Protein AF-A0A8C0ZSA8-F1 (afdb_monomer)

Secondary structure (DSSP, 8-state):
------PPPPP------PPPTT-PPPP--S------S--HHHHHHHHHHHHHHHHHHHHHHHHHHHHHHHHHHHHHHHHHHHHHHHHHHHHHHHHHHHHHHHHHHSTTSTT--TT--SSS--S--PPPHHHHHTTS-HHHHHHHHHHHHH--

Foldseek 3Di:
DDDDDDDDDDDPPDPDDDAPPVHDDDDPPDDDDDPDDDDPVVVVVVVVVVVVVVVVVVVVVVVVVVVVVVVVVVVVVVCVVVVVVVVVVLQVVLLVVLLVVCCVVCVPPPPDDGPDDPDPDPDDDRDDLCSRCVVPDPVVSCCVVCVVVVVD

Radius of gyration: 49.61 Å; Cα contacts (8 Å, |Δi|>4): 26; chains: 1; bounding box: 140×33×106 Å

Structure (mmCIF, N/CA/C/O backbone):
data_AF-A0A8C0ZSA8-F1
#
_entry.id   AF-A0A8C0ZSA8-F1
#
loop_
_atom_site.group_PDB
_atom_site.id
_atom_site.type_symbol
_atom_site.label_atom_id
_atom_site.label_alt_id
_atom_site.label_comp_id
_atom_site.label_asym_id
_atom_site.label_entity_id
_atom_site.label_seq_id
_atom_site.pdbx_PDB_ins_code
_atom_site.Cartn_x
_atom_site.Cartn_y
_atom_site.Cartn_z
_atom_site.occupancy
_atom_site.B_iso_or_equiv
_atom_site.auth_seq_id
_atom_site.auth_comp_id
_atom_site.auth_asym_id
_atom_site.auth_atom_id
_atom_site.pdbx_PDB_model_num
ATOM 1 N N . MET A 1 1 ? 120.225 -15.604 -63.732 1.00 36.44 1 MET A N 1
ATOM 2 C CA . MET A 1 1 ? 119.749 -16.104 -62.426 1.00 36.44 1 MET A CA 1
ATOM 3 C C . MET A 1 1 ? 118.789 -15.068 -61.861 1.00 36.44 1 MET A C 1
ATOM 5 O O . MET A 1 1 ? 119.248 -14.058 -61.351 1.00 36.44 1 MET A O 1
ATOM 9 N N . ALA A 1 2 ? 117.482 -15.249 -62.053 1.00 39.28 2 ALA A N 1
ATOM 10 C CA . ALA A 1 2 ? 116.457 -14.381 -61.474 1.00 39.28 2 ALA A CA 1
ATOM 11 C C . ALA A 1 2 ? 115.803 -15.160 -60.329 1.00 39.28 2 ALA A C 1
ATOM 13 O O . ALA A 1 2 ? 115.219 -16.218 -60.557 1.00 39.28 2 ALA A O 1
ATOM 14 N N . VAL A 1 3 ? 116.006 -14.699 -59.096 1.00 43.84 3 VAL A N 1
ATOM 15 C CA . VAL A 1 3 ? 115.515 -15.374 -57.894 1.00 43.84 3 VAL A CA 1
ATOM 16 C C . VAL A 1 3 ? 114.043 -15.024 -57.705 1.00 43.84 3 VAL A C 1
ATOM 18 O O . VAL A 1 3 ? 113.678 -13.872 -57.487 1.00 43.84 3 VAL A O 1
ATOM 21 N N . SER A 1 4 ? 113.221 -16.060 -57.824 1.00 47.97 4 SER A N 1
ATOM 22 C CA . SER A 1 4 ? 111.804 -16.106 -57.487 1.00 47.97 4 SER A CA 1
ATOM 23 C C . SER A 1 4 ? 111.605 -15.846 -55.994 1.00 47.97 4 SER A C 1
ATOM 25 O O . SER A 1 4 ? 112.040 -16.647 -55.168 1.00 47.97 4 SER A O 1
ATOM 27 N N . VAL A 1 5 ? 110.907 -14.766 -55.648 1.00 51.06 5 VAL A N 1
ATOM 28 C CA . VAL A 1 5 ? 110.357 -14.555 -54.303 1.00 51.06 5 VAL A CA 1
ATOM 29 C C . VAL A 1 5 ? 108.860 -14.821 -54.389 1.00 51.06 5 VAL A C 1
ATOM 31 O O . VAL A 1 5 ? 108.085 -13.966 -54.807 1.00 51.06 5 VAL A O 1
ATOM 34 N N . ALA A 1 6 ? 108.464 -16.045 -54.044 1.00 52.69 6 ALA A N 1
ATOM 35 C CA . ALA A 1 6 ? 107.067 -16.397 -53.842 1.00 52.69 6 ALA A CA 1
ATOM 36 C C . ALA A 1 6 ? 106.642 -15.880 -52.460 1.00 52.69 6 ALA A C 1
ATOM 38 O O . ALA A 1 6 ? 107.105 -16.384 -51.436 1.00 52.69 6 ALA A O 1
ATOM 39 N N . SER A 1 7 ? 105.796 -14.853 -52.418 1.00 51.59 7 SER A N 1
ATOM 40 C CA . SER A 1 7 ? 105.113 -14.438 -51.193 1.00 51.59 7 SER A CA 1
ATOM 41 C C . SER A 1 7 ? 104.032 -15.467 -50.837 1.00 51.59 7 SER A C 1
ATOM 43 O O . SER A 1 7 ? 103.225 -15.850 -51.683 1.00 51.59 7 SER A O 1
ATOM 45 N N . LEU A 1 8 ? 104.038 -15.945 -49.588 1.00 57.41 8 LEU A N 1
ATOM 46 C CA . LEU A 1 8 ? 103.035 -16.873 -49.049 1.00 57.41 8 LEU A CA 1
ATOM 47 C C . LEU A 1 8 ? 101.608 -16.291 -49.143 1.00 57.41 8 LEU A C 1
ATOM 49 O O . LEU A 1 8 ? 101.446 -15.075 -49.000 1.00 57.41 8 LEU A O 1
ATOM 53 N N . PRO A 1 9 ? 100.568 -17.131 -49.323 1.00 60.19 9 PRO A N 1
ATOM 54 C CA . PRO A 1 9 ? 99.188 -16.661 -49.294 1.00 60.19 9 PRO A CA 1
ATOM 55 C C . PRO A 1 9 ? 98.843 -16.127 -47.892 1.00 60.19 9 PRO A C 1
ATOM 57 O O . PRO A 1 9 ? 99.253 -16.734 -46.897 1.00 60.19 9 PRO A O 1
ATOM 60 N N . PRO A 1 10 ? 98.094 -15.016 -47.775 1.00 59.00 10 PRO A N 1
ATOM 61 C CA . PRO A 1 10 ? 97.620 -14.558 -46.476 1.00 59.00 10 PRO A CA 1
ATOM 62 C C . PRO A 1 10 ? 96.710 -15.634 -45.861 1.00 59.00 10 PRO A C 1
ATOM 64 O O . PRO A 1 10 ? 95.803 -16.138 -46.525 1.00 59.00 10 PRO A O 1
ATOM 67 N N . GLY A 1 11 ? 96.975 -16.010 -44.603 1.00 58.66 11 GLY A N 1
ATOM 68 C CA . GLY A 1 11 ? 96.095 -16.884 -43.815 1.00 58.66 11 GLY A CA 1
ATOM 69 C C . GLY A 1 11 ? 94.691 -16.281 -43.673 1.00 58.66 11 GLY A C 1
ATOM 70 O O . GLY A 1 11 ? 94.518 -15.106 -44.002 1.00 58.66 11 GLY A O 1
ATOM 71 N N . PRO A 1 12 ? 93.683 -17.042 -43.200 1.00 53.94 12 PRO A N 1
ATOM 72 C CA . PRO A 1 12 ? 92.302 -16.573 -43.132 1.00 53.94 12 PRO A CA 1
ATOM 73 C C . PRO A 1 12 ? 92.196 -15.454 -42.089 1.00 53.94 12 PRO A C 1
ATOM 75 O O . PRO A 1 12 ? 91.938 -15.678 -40.908 1.00 53.94 12 PRO A O 1
ATOM 78 N N . GLY A 1 13 ? 92.478 -14.231 -42.528 1.00 49.00 13 GLY A N 1
ATOM 79 C CA . GLY A 1 13 ? 92.251 -13.015 -41.783 1.00 49.00 13 GLY A CA 1
ATOM 80 C C . GLY A 1 13 ? 90.752 -12.841 -41.668 1.00 49.00 13 GLY A C 1
ATOM 81 O O . GLY A 1 13 ? 90.097 -12.593 -42.673 1.00 49.00 13 GLY A O 1
ATOM 82 N N . SER A 1 14 ? 90.252 -13.041 -40.448 1.00 55.88 14 SER A N 1
ATOM 83 C CA . SER A 1 14 ? 89.008 -12.495 -39.899 1.00 55.88 14 SER A CA 1
ATOM 84 C C . SER A 1 14 ? 88.175 -11.735 -40.932 1.00 55.88 14 SER A C 1
ATOM 86 O O . SER A 1 14 ? 88.422 -10.549 -41.170 1.00 55.88 14 SER A O 1
ATOM 88 N N . GLU A 1 15 ? 87.217 -12.430 -41.546 1.00 58.41 15 GLU A N 1
ATOM 89 C CA . GLU A 1 15 ? 86.235 -11.841 -42.451 1.00 58.41 15 GLU A CA 1
ATOM 90 C C . GLU A 1 15 ? 85.477 -10.758 -41.676 1.00 58.41 15 GLU A C 1
ATOM 92 O O . GLU A 1 15 ? 84.591 -11.024 -40.863 1.00 58.41 15 GLU A O 1
ATOM 97 N N . ALA A 1 16 ? 85.920 -9.514 -41.846 1.00 60.84 16 ALA A N 1
ATOM 98 C CA . ALA A 1 16 ? 85.302 -8.350 -41.247 1.00 60.84 16 ALA A CA 1
ATOM 99 C C . ALA A 1 16 ? 83.866 -8.272 -41.767 1.00 60.84 16 ALA A C 1
ATOM 101 O O . ALA A 1 16 ? 83.660 -8.295 -42.977 1.00 60.84 16 ALA A O 1
ATOM 102 N N . GLY A 1 17 ? 82.888 -8.209 -40.857 1.00 57.22 17 GLY A N 1
ATOM 103 C CA . GLY A 1 17 ? 81.461 -8.258 -41.174 1.00 57.22 17 GLY A CA 1
ATOM 104 C C . GLY A 1 17 ? 81.051 -7.194 -42.189 1.00 57.22 17 GLY A C 1
ATOM 105 O O . GLY A 1 17 ? 80.733 -6.063 -41.826 1.00 57.22 17 GLY A O 1
ATOM 106 N N . HIS A 1 18 ? 81.052 -7.565 -43.464 1.00 68.69 18 HIS A N 1
ATOM 107 C CA . HIS A 1 18 ? 80.587 -6.733 -44.556 1.00 68.69 18 HIS A CA 1
ATOM 108 C C . HIS A 1 18 ? 79.172 -7.164 -44.943 1.00 68.69 18 HIS A C 1
ATOM 110 O O . HIS A 1 18 ? 78.829 -8.347 -44.930 1.00 68.69 18 HIS A O 1
ATOM 116 N N . ALA A 1 19 ? 78.326 -6.185 -45.269 1.00 69.88 19 ALA A N 1
ATOM 117 C CA . ALA A 1 19 ? 76.983 -6.457 -45.764 1.00 69.88 19 ALA A CA 1
ATOM 118 C C . ALA A 1 19 ? 77.056 -7.352 -47.022 1.00 69.88 19 ALA A C 1
ATOM 120 O O . ALA A 1 19 ? 78.009 -7.228 -47.802 1.00 69.88 19 ALA A O 1
ATOM 121 N N . PRO A 1 20 ? 76.086 -8.262 -47.230 1.00 78.19 20 PRO A N 1
ATOM 122 C CA . PRO A 1 20 ? 76.052 -9.122 -48.410 1.00 78.19 20 PRO A CA 1
ATOM 123 C C . PRO A 1 20 ? 76.071 -8.269 -49.686 1.00 78.19 20 PRO A C 1
ATOM 125 O O . PRO A 1 20 ? 75.504 -7.178 -49.709 1.00 78.19 20 PRO A O 1
ATOM 128 N N . SER A 1 21 ? 76.700 -8.758 -50.759 1.00 70.12 21 SER A N 1
ATOM 129 C 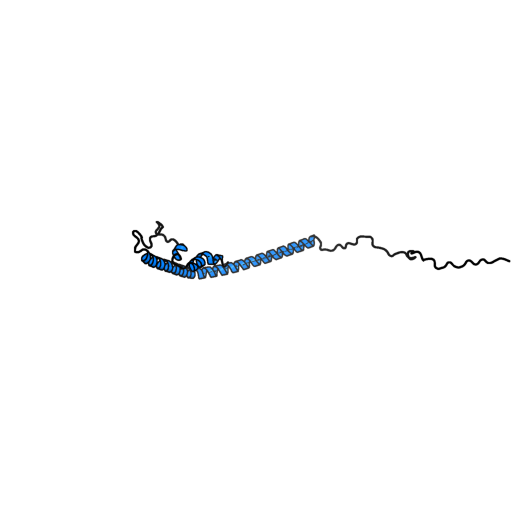CA . SER A 1 21 ? 76.912 -8.001 -52.009 1.00 70.12 21 SER A CA 1
ATOM 130 C C . SER A 1 21 ? 75.620 -7.490 -52.671 1.00 70.12 21 SER A C 1
ATOM 132 O O . SER A 1 21 ? 75.677 -6.564 -53.475 1.00 70.12 21 SER A O 1
ATOM 134 N N . GLY A 1 22 ? 74.460 -8.050 -52.306 1.00 79.69 22 GLY A N 1
ATOM 135 C CA . GLY A 1 22 ? 73.123 -7.609 -52.723 1.00 79.69 22 GLY A CA 1
ATOM 136 C C . GLY A 1 22 ? 72.409 -6.619 -51.787 1.00 79.69 22 GLY A C 1
ATOM 137 O O . GLY A 1 22 ? 71.258 -6.285 -52.053 1.00 79.69 22 GLY A O 1
ATOM 138 N N . GLY A 1 23 ? 73.050 -6.150 -50.711 1.00 80.81 23 GLY A N 1
ATOM 139 C CA . GLY A 1 23 ? 72.449 -5.250 -49.717 1.00 80.81 23 GLY A CA 1
ATOM 140 C C . GLY A 1 23 ? 71.415 -5.923 -48.797 1.00 80.81 23 GLY A C 1
ATOM 141 O O . GLY A 1 23 ? 71.041 -7.079 -48.983 1.00 80.81 23 GLY A O 1
ATOM 142 N N . TYR A 1 24 ? 70.959 -5.204 -47.764 1.00 78.81 24 TYR A N 1
ATOM 143 C CA . TYR A 1 24 ? 69.858 -5.658 -46.903 1.00 78.81 24 TYR A CA 1
ATOM 144 C C . TYR A 1 24 ? 68.505 -5.391 -47.572 1.00 78.81 24 TYR A C 1
ATOM 146 O O . TYR A 1 24 ? 68.342 -4.400 -48.285 1.00 78.81 24 TYR A O 1
ATOM 154 N N . GLY A 1 25 ? 67.526 -6.265 -47.323 1.00 84.06 25 GLY A N 1
ATOM 155 C CA . GLY A 1 25 ? 66.161 -6.090 -47.820 1.00 84.06 25 GLY A CA 1
ATOM 156 C C . GLY A 1 25 ? 65.516 -4.786 -47.324 1.00 84.06 25 GLY A C 1
ATOM 157 O O . GLY A 1 25 ? 65.943 -4.231 -46.309 1.00 84.06 25 GLY A O 1
ATOM 158 N N . PRO A 1 26 ? 64.489 -4.278 -48.026 1.00 84.69 26 PRO A N 1
ATOM 159 C CA . PRO A 1 26 ? 63.835 -3.031 -47.655 1.00 84.69 26 PRO A CA 1
ATOM 160 C C . PRO A 1 26 ? 63.201 -3.141 -46.262 1.00 84.69 26 PRO A C 1
ATOM 162 O O . PRO A 1 26 ? 62.384 -4.020 -45.999 1.00 84.69 26 PRO A O 1
ATOM 165 N N . ILE A 1 27 ? 63.602 -2.234 -45.370 1.00 82.31 27 ILE A N 1
ATOM 166 C CA . ILE A 1 27 ? 63.084 -2.122 -44.005 1.00 82.31 27 ILE A CA 1
ATOM 167 C C . ILE A 1 27 ? 61.970 -1.074 -44.013 1.00 82.31 27 ILE A C 1
ATOM 169 O O . ILE A 1 27 ? 62.207 0.095 -44.328 1.00 82.31 27 ILE A O 1
ATOM 173 N N . ASP A 1 28 ? 60.760 -1.477 -43.631 1.00 80.75 28 ASP A N 1
ATOM 174 C CA . ASP A 1 28 ? 59.622 -0.569 -43.505 1.00 80.75 28 ASP A CA 1
ATOM 175 C C . ASP A 1 28 ? 59.787 0.340 -42.280 1.00 80.75 28 ASP A C 1
ATOM 177 O O . ASP A 1 28 ? 59.358 0.040 -41.169 1.00 80.75 28 ASP A O 1
ATOM 181 N N . TYR A 1 29 ? 60.408 1.496 -42.494 1.00 81.81 29 TYR A N 1
ATOM 182 C CA . TYR A 1 29 ? 60.631 2.514 -41.464 1.00 81.81 29 TYR A CA 1
ATOM 183 C C . TYR A 1 29 ? 59.391 3.388 -41.189 1.00 81.81 29 TYR A C 1
ATOM 185 O O . TYR A 1 29 ? 59.403 4.233 -40.291 1.00 81.81 29 TYR A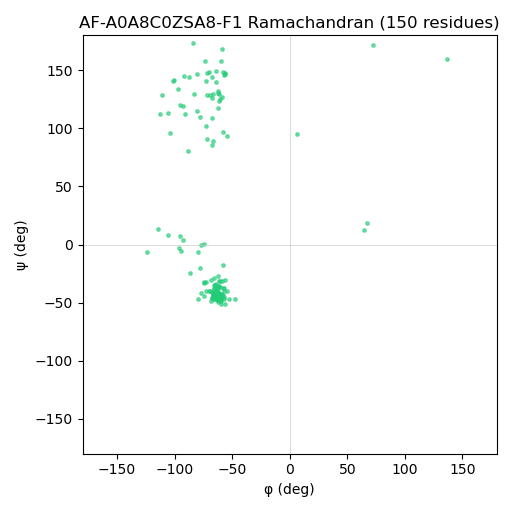 O 1
ATOM 193 N N . LYS A 1 30 ? 58.317 3.232 -41.980 1.00 85.00 30 LYS A N 1
ATOM 194 C CA . LYS A 1 30 ? 57.095 4.045 -41.893 1.00 85.00 30 LYS A CA 1
ATOM 195 C C . LYS A 1 30 ? 56.060 3.413 -40.967 1.00 85.00 30 LYS A C 1
ATOM 197 O O . LYS A 1 30 ? 55.879 2.201 -40.913 1.00 85.00 30 LYS A O 1
ATOM 202 N N . ARG A 1 31 ? 55.321 4.270 -40.257 1.00 82.56 31 ARG A N 1
ATOM 203 C CA . ARG A 1 31 ? 54.281 3.845 -39.317 1.00 82.56 31 ARG A CA 1
ATOM 204 C C . ARG A 1 31 ? 53.041 3.317 -40.055 1.00 82.56 31 ARG A C 1
ATOM 206 O O . ARG A 1 31 ? 52.199 4.102 -40.485 1.00 82.56 31 ARG A O 1
ATOM 213 N N . ASN A 1 32 ? 52.883 1.997 -40.121 1.00 80.50 32 ASN A N 1
ATOM 214 C CA . ASN A 1 32 ? 51.729 1.339 -40.743 1.00 80.50 32 ASN A CA 1
ATOM 215 C C . ASN A 1 32 ? 50.578 1.147 -39.735 1.00 80.50 32 ASN A C 1
ATOM 217 O O . ASN A 1 32 ? 50.408 0.063 -39.181 1.00 80.50 32 ASN A O 1
ATOM 221 N N . LEU A 1 33 ? 49.773 2.191 -39.478 1.00 82.75 33 LEU A N 1
ATOM 222 C CA . LEU A 1 33 ? 48.518 2.019 -38.725 1.00 82.75 33 LEU A CA 1
ATOM 223 C C . LEU A 1 33 ? 47.351 1.751 -39.679 1.00 82.75 33 LEU A C 1
ATOM 225 O O . LEU A 1 33 ? 46.933 2.672 -40.388 1.00 82.75 33 LEU A O 1
ATOM 229 N N . PRO A 1 34 ? 46.763 0.543 -39.666 1.00 81.38 34 PRO A N 1
ATOM 230 C CA . PRO A 1 34 ? 45.534 0.309 -40.399 1.00 81.38 34 PRO A CA 1
ATOM 231 C C . PRO A 1 34 ? 44.415 1.135 -39.759 1.00 81.38 34 PRO A C 1
ATOM 233 O O . PRO A 1 34 ? 44.199 1.070 -38.546 1.00 81.38 34 PRO A O 1
ATOM 236 N N . ARG A 1 35 ? 43.680 1.904 -40.570 1.00 70.56 35 ARG A N 1
ATOM 237 C CA . ARG A 1 35 ? 42.436 2.552 -40.133 1.00 70.56 35 ARG A CA 1
ATOM 238 C C . ARG A 1 35 ? 41.400 1.460 -39.857 1.00 70.56 35 ARG A C 1
ATOM 240 O O . ARG A 1 35 ? 40.692 1.028 -40.759 1.00 70.56 35 ARG A O 1
ATOM 247 N N . ARG A 1 36 ? 41.372 0.966 -38.620 1.00 77.56 36 ARG A N 1
ATOM 248 C CA . ARG A 1 36 ? 40.397 -0.011 -38.125 1.00 77.56 36 ARG A CA 1
ATOM 249 C C . ARG A 1 36 ? 39.285 0.722 -37.384 1.00 77.56 36 ARG A C 1
ATOM 251 O O . ARG A 1 36 ? 39.571 1.584 -36.559 1.00 77.56 36 ARG A O 1
ATOM 258 N N . GLY A 1 37 ? 38.040 0.354 -37.667 1.00 81.75 37 GLY A N 1
ATOM 259 C CA . GLY A 1 37 ? 36.859 0.890 -36.993 1.00 81.75 37 GLY A CA 1
ATOM 260 C C . GLY A 1 37 ? 35.718 1.219 -37.950 1.00 81.75 37 GLY A C 1
ATOM 261 O O . GLY A 1 37 ? 35.913 1.386 -39.153 1.00 81.75 37 GLY A O 1
ATOM 262 N N . LEU A 1 38 ? 34.515 1.298 -37.388 1.00 80.12 38 LEU A N 1
ATOM 263 C CA . LEU A 1 38 ? 33.330 1.820 -38.060 1.00 80.12 38 LEU A CA 1
ATOM 264 C C . LEU A 1 38 ? 33.457 3.346 -38.201 1.00 80.12 38 LEU A C 1
ATOM 266 O O . LEU A 1 38 ? 34.052 4.005 -37.350 1.00 80.12 38 LEU A O 1
ATOM 270 N N . SER A 1 39 ? 32.900 3.910 -39.273 1.00 87.56 39 SER A N 1
ATOM 271 C CA . SER A 1 39 ? 32.817 5.365 -39.442 1.00 87.56 39 SER A CA 1
ATOM 272 C C . SER A 1 39 ? 32.084 6.011 -38.256 1.00 87.56 39 SER A C 1
ATOM 274 O O . SER A 1 39 ? 31.153 5.426 -37.704 1.00 87.56 39 SER A O 1
ATOM 276 N N . GLY A 1 40 ? 32.450 7.239 -37.873 1.00 87.62 40 GLY A N 1
ATOM 277 C CA . GLY A 1 40 ? 31.781 7.944 -36.769 1.00 87.62 40 GLY A CA 1
ATOM 278 C C . GLY A 1 40 ? 30.263 8.034 -36.972 1.00 87.62 40 GLY A C 1
ATOM 279 O O . GLY A 1 40 ? 29.492 7.768 -36.053 1.00 87.62 40 GLY A O 1
ATOM 280 N N . TYR A 1 41 ? 29.822 8.283 -38.208 1.00 92.12 41 TYR A N 1
ATOM 281 C CA . TYR A 1 41 ? 28.400 8.291 -38.561 1.00 92.12 41 TYR A CA 1
ATOM 282 C C . TYR A 1 41 ? 27.727 6.927 -38.383 1.00 92.12 41 TYR A C 1
ATOM 284 O O . TYR A 1 41 ? 26.591 6.868 -37.917 1.00 92.12 41 TYR A O 1
ATOM 292 N N . SER A 1 42 ? 28.409 5.824 -38.712 1.00 91.62 42 SER A N 1
ATOM 293 C CA . SER A 1 42 ? 27.829 4.491 -38.531 1.00 91.62 42 SER A CA 1
ATOM 294 C C . SER A 1 42 ? 27.758 4.094 -37.057 1.00 91.62 42 SER A C 1
ATOM 296 O O . SER A 1 42 ? 26.793 3.448 -36.658 1.00 91.62 42 SER A O 1
ATOM 298 N N . MET A 1 43 ? 28.697 4.547 -36.219 1.00 92.31 43 MET A N 1
ATOM 299 C CA . MET A 1 43 ? 28.596 4.382 -34.764 1.00 92.31 43 MET A CA 1
ATOM 300 C C . MET A 1 43 ? 27.380 5.121 -34.188 1.00 92.31 43 MET A C 1
ATOM 302 O O . MET A 1 43 ? 26.623 4.534 -33.413 1.00 92.31 43 MET A O 1
ATOM 306 N N . PHE A 1 44 ? 27.141 6.370 -34.604 1.00 94.50 44 PHE A N 1
ATOM 307 C CA . PHE A 1 44 ? 25.956 7.120 -34.175 1.00 94.50 44 PHE A CA 1
ATOM 308 C C . PHE A 1 44 ? 24.653 6.494 -34.674 1.00 94.50 44 PHE A C 1
ATOM 310 O O . PHE A 1 44 ? 23.699 6.402 -33.906 1.00 94.50 44 PHE A O 1
ATOM 317 N N . ALA A 1 45 ? 24.611 6.009 -35.916 1.00 95.12 45 ALA A N 1
ATOM 318 C CA . ALA A 1 45 ? 23.431 5.338 -36.456 1.00 95.12 45 ALA A CA 1
ATOM 319 C C . ALA A 1 45 ? 23.063 4.081 -35.646 1.00 95.12 45 ALA A C 1
ATOM 321 O O . ALA A 1 45 ? 21.897 3.891 -35.299 1.00 95.12 45 ALA A O 1
ATOM 322 N N . ILE A 1 46 ? 24.055 3.262 -35.280 1.00 96.06 46 ILE A N 1
ATOM 323 C CA . ILE A 1 46 ? 23.846 2.078 -34.432 1.00 96.06 46 ILE A CA 1
ATOM 324 C C . ILE A 1 46 ? 23.390 2.491 -33.029 1.00 96.06 46 ILE A C 1
ATOM 326 O O . ILE A 1 46 ? 22.438 1.916 -32.502 1.00 96.06 46 ILE A O 1
ATOM 330 N N . GLY A 1 47 ? 24.025 3.508 -32.438 1.00 96.00 47 GLY A N 1
ATOM 331 C CA . GLY A 1 47 ? 23.657 4.017 -31.116 1.00 96.00 47 GLY A CA 1
ATOM 332 C C . GLY A 1 47 ? 22.213 4.520 -31.066 1.00 96.00 47 GLY A C 1
ATOM 333 O O . GLY A 1 47 ? 21.443 4.113 -30.198 1.00 96.00 47 GLY A O 1
ATOM 334 N N . ILE A 1 48 ? 21.812 5.344 -32.037 1.00 97.00 48 ILE A N 1
ATOM 335 C CA . ILE A 1 48 ? 20.440 5.857 -32.145 1.00 97.00 48 ILE A CA 1
ATOM 336 C C . ILE A 1 48 ? 19.457 4.709 -32.404 1.00 97.00 48 ILE A C 1
ATOM 338 O O . ILE A 1 48 ? 18.409 4.656 -31.764 1.00 97.00 48 ILE A O 1
ATOM 342 N N . GLY A 1 49 ? 19.799 3.754 -33.273 1.00 97.38 49 GLY A N 1
ATOM 343 C CA . GLY A 1 49 ? 18.970 2.573 -33.527 1.00 97.38 49 GLY A CA 1
ATOM 344 C C . GLY A 1 49 ? 18.718 1.743 -32.264 1.00 97.38 49 GLY A C 1
ATOM 345 O O . GLY A 1 49 ? 17.574 1.389 -31.973 1.00 97.38 49 GLY A O 1
ATOM 346 N N . ALA A 1 50 ? 19.762 1.496 -31.468 1.00 97.12 50 ALA A N 1
ATOM 347 C CA . ALA A 1 50 ? 19.656 0.777 -30.201 1.00 97.12 50 ALA A CA 1
ATOM 348 C C . ALA A 1 50 ? 18.801 1.535 -29.172 1.00 97.12 50 ALA A C 1
ATOM 350 O O . ALA A 1 50 ? 17.959 0.929 -28.506 1.00 97.12 50 ALA A O 1
ATOM 351 N N . LEU A 1 51 ? 18.964 2.859 -29.074 1.00 97.25 51 LEU A N 1
ATOM 352 C CA . LEU A 1 51 ? 18.165 3.700 -28.179 1.00 97.25 51 LEU A CA 1
ATOM 353 C C . LEU A 1 51 ? 16.687 3.714 -28.577 1.00 97.25 51 LEU A C 1
ATOM 355 O O . LEU A 1 51 ? 15.826 3.501 -27.726 1.00 97.25 51 LEU A O 1
ATOM 359 N N . LEU A 1 52 ? 16.378 3.908 -29.862 1.00 97.62 52 LEU A N 1
ATOM 360 C CA . LEU A 1 52 ? 15.000 3.901 -30.361 1.00 97.62 52 LEU A CA 1
ATOM 361 C C . LEU A 1 52 ? 14.322 2.551 -30.104 1.00 97.62 52 LEU A C 1
ATOM 363 O O . LEU A 1 52 ? 13.190 2.508 -29.614 1.00 97.62 52 LEU A O 1
ATOM 367 N N . PHE A 1 53 ? 15.031 1.449 -30.361 1.00 97.56 53 PHE A N 1
ATOM 368 C CA . PHE A 1 53 ? 14.531 0.108 -30.075 1.00 97.56 53 PHE A CA 1
ATOM 369 C C . PHE A 1 53 ? 14.305 -0.118 -28.571 1.00 97.56 53 PHE A C 1
ATOM 371 O O . PHE A 1 53 ? 13.243 -0.602 -28.168 1.00 97.56 53 PHE A O 1
ATOM 378 N N . GLY A 1 54 ? 15.261 0.285 -27.728 1.00 97.75 54 GLY A N 1
ATOM 379 C CA . GLY A 1 54 ? 15.156 0.193 -26.271 1.00 97.75 54 GLY A CA 1
ATOM 380 C C . GLY A 1 54 ? 13.971 0.986 -25.716 1.00 97.75 54 GLY A C 1
ATOM 381 O O . GLY A 1 54 ? 13.162 0.443 -24.959 1.00 97.75 54 GLY A O 1
ATOM 382 N N . CYS A 1 55 ? 13.808 2.237 -26.152 1.00 97.31 55 CYS A N 1
ATOM 383 C CA . CYS A 1 55 ? 12.685 3.096 -25.782 1.00 97.31 55 CYS A CA 1
ATOM 384 C C . CYS A 1 55 ? 11.343 2.484 -26.199 1.00 97.31 55 CYS A C 1
ATOM 386 O O . CYS A 1 55 ? 10.416 2.417 -25.388 1.00 97.31 55 CYS A O 1
ATOM 388 N N . TRP A 1 56 ? 11.235 1.965 -27.426 1.00 97.56 56 TRP A N 1
ATOM 389 C CA . TRP A 1 56 ? 10.017 1.301 -27.893 1.00 97.56 56 TRP A CA 1
ATOM 390 C C . TRP A 1 56 ? 9.669 0.068 -27.045 1.00 97.56 56 TRP A C 1
ATOM 392 O O . TRP A 1 56 ? 8.524 -0.081 -26.595 1.00 97.56 56 TRP A O 1
ATOM 402 N N . ARG A 1 57 ? 10.657 -0.790 -26.741 1.00 97.62 57 ARG A N 1
ATOM 403 C CA . ARG A 1 57 ? 10.437 -1.971 -25.890 1.00 97.62 57 ARG A CA 1
ATOM 404 C C . ARG A 1 57 ? 10.022 -1.567 -24.477 1.00 97.62 57 ARG A C 1
ATOM 406 O O . ARG A 1 57 ? 9.095 -2.161 -23.919 1.00 97.62 57 ARG A O 1
ATOM 413 N N . MET A 1 58 ? 10.668 -0.547 -23.913 1.00 97.56 58 MET A N 1
ATOM 414 C CA . MET A 1 58 ? 10.361 -0.021 -22.584 1.00 97.56 58 MET A CA 1
ATOM 415 C C . MET A 1 58 ? 8.938 0.542 -22.519 1.00 97.56 58 MET A C 1
ATOM 417 O O . MET A 1 58 ? 8.209 0.237 -21.577 1.00 97.56 58 MET A O 1
ATOM 421 N N . ILE A 1 59 ? 8.488 1.281 -23.537 1.00 97.94 59 ILE A N 1
ATOM 422 C CA . ILE A 1 59 ? 7.106 1.776 -23.619 1.00 97.94 59 ILE A CA 1
ATOM 423 C C . ILE A 1 59 ? 6.118 0.604 -23.632 1.00 97.94 59 ILE A C 1
ATOM 425 O O . ILE A 1 59 ? 5.158 0.606 -22.855 1.00 97.94 59 ILE A O 1
ATOM 429 N N . LYS A 1 60 ? 6.361 -0.422 -24.461 1.00 97.62 60 LYS A N 1
ATOM 430 C CA . LYS A 1 60 ? 5.522 -1.632 -24.501 1.00 97.62 60 LYS A CA 1
ATOM 431 C C . LYS A 1 60 ? 5.494 -2.334 -23.139 1.00 97.62 60 LYS A C 1
ATOM 433 O O . LYS A 1 60 ? 4.426 -2.728 -22.678 1.00 97.62 60 LYS A O 1
ATOM 438 N N . TRP A 1 61 ? 6.641 -2.437 -22.464 1.00 98.00 61 TRP A N 1
ATOM 439 C CA . TRP A 1 61 ? 6.729 -3.030 -21.128 1.00 98.00 61 TRP A CA 1
ATOM 440 C C . TRP A 1 61 ? 5.969 -2.242 -20.073 1.00 98.00 61 TRP A C 1
ATOM 442 O O . TRP A 1 61 ? 5.205 -2.813 -19.308 1.00 98.00 61 TRP A O 1
ATOM 452 N N . ASN A 1 62 ? 6.145 -0.925 -20.042 1.00 98.00 62 ASN A N 1
ATOM 453 C CA . ASN A 1 62 ? 5.493 -0.058 -19.069 1.00 98.00 62 ASN A CA 1
ATOM 454 C C . ASN A 1 62 ? 3.976 -0.042 -19.261 1.00 98.00 62 ASN A C 1
ATOM 456 O O . ASN A 1 62 ? 3.237 0.148 -18.300 1.00 98.00 62 ASN A O 1
ATOM 460 N N . ARG A 1 63 ? 3.488 -0.248 -20.490 1.00 97.69 63 ARG A N 1
ATOM 461 C CA . ARG A 1 63 ? 2.060 -0.482 -20.740 1.00 97.69 63 ARG A CA 1
ATOM 462 C C . ARG A 1 63 ? 1.604 -1.811 -20.140 1.00 97.69 63 ARG A C 1
ATOM 464 O O . ARG A 1 63 ? 0.581 -1.821 -19.470 1.00 97.69 63 ARG A O 1
ATOM 471 N N . GLN A 1 64 ? 2.375 -2.887 -20.306 1.00 97.81 64 GLN A N 1
ATOM 472 C CA . GLN A 1 64 ? 2.040 -4.182 -19.706 1.00 97.81 64 GLN A CA 1
ATOM 473 C C . GLN A 1 64 ? 2.074 -4.143 -18.174 1.00 97.81 64 GLN A C 1
ATOM 475 O O . GLN A 1 64 ? 1.122 -4.579 -17.543 1.00 97.81 64 GLN A O 1
ATOM 480 N N . ARG A 1 65 ? 3.114 -3.554 -17.569 1.00 98.12 65 ARG A N 1
ATOM 481 C CA . ARG A 1 65 ? 3.203 -3.392 -16.108 1.00 98.12 65 ARG A CA 1
ATOM 482 C C . ARG A 1 65 ? 2.028 -2.605 -15.537 1.00 98.12 65 ARG A C 1
ATOM 484 O O . ARG A 1 65 ? 1.543 -2.940 -14.470 1.00 98.12 65 ARG A O 1
ATOM 491 N N . ARG A 1 66 ? 1.555 -1.581 -16.256 1.00 98.19 66 ARG A N 1
ATOM 492 C CA . ARG A 1 66 ? 0.357 -0.834 -15.854 1.00 98.19 66 ARG A CA 1
ATOM 493 C C . ARG A 1 66 ? -0.908 -1.683 -15.909 1.00 98.19 66 ARG A C 1
ATOM 495 O O . ARG A 1 66 ? -1.724 -1.541 -15.017 1.00 98.19 66 ARG A O 1
ATOM 502 N N . ARG A 1 67 ? -1.057 -2.558 -16.909 1.00 98.06 67 ARG A N 1
ATOM 503 C CA . ARG A 1 67 ? -2.194 -3.493 -16.976 1.00 98.06 67 ARG A CA 1
ATOM 504 C C . ARG A 1 67 ? -2.190 -4.457 -15.792 1.00 98.06 67 ARG A C 1
ATOM 506 O O . ARG A 1 67 ? -3.192 -4.535 -15.106 1.00 98.06 67 ARG A O 1
ATOM 513 N N . LEU A 1 68 ? -1.037 -5.057 -15.493 1.00 98.31 68 LEU A N 1
ATOM 514 C CA . LEU A 1 68 ? -0.882 -5.941 -14.331 1.00 98.31 68 LEU A CA 1
ATOM 515 C C . LEU A 1 68 ? -1.190 -5.217 -13.013 1.00 98.31 68 LEU A C 1
ATOM 517 O O . LEU A 1 68 ? -1.930 -5.724 -12.188 1.00 98.31 68 LEU A O 1
ATOM 521 N N . LEU A 1 69 ? -0.691 -3.989 -12.844 1.00 98.38 69 LEU A N 1
ATOM 522 C CA . LEU A 1 69 ? -0.983 -3.198 -11.648 1.00 98.38 69 LEU A CA 1
ATOM 523 C C . LEU A 1 69 ? -2.476 -2.850 -11.526 1.00 98.38 69 LEU A C 1
ATOM 525 O O . LEU A 1 69 ? -2.990 -2.774 -10.416 1.00 98.38 69 LEU A O 1
ATOM 529 N N . ILE A 1 70 ? -3.172 -2.626 -12.644 1.00 98.56 70 ILE A N 1
ATOM 530 C CA . ILE A 1 70 ? -4.625 -2.413 -12.643 1.00 98.56 70 ILE A CA 1
ATOM 531 C C . ILE A 1 70 ? -5.345 -3.701 -12.232 1.00 98.56 70 ILE A C 1
ATOM 533 O O . ILE A 1 70 ? -6.188 -3.636 -11.347 1.00 98.56 70 ILE A O 1
ATOM 537 N N . GLU A 1 71 ? -4.966 -4.850 -12.795 1.00 98.38 71 GLU A N 1
ATOM 538 C CA . GLU A 1 71 ? -5.517 -6.164 -12.425 1.00 98.38 71 GLU A CA 1
ATOM 539 C C . GLU A 1 71 ? -5.332 -6.445 -10.919 1.00 98.38 71 GLU A C 1
ATOM 541 O O . GLU A 1 71 ? -6.288 -6.815 -10.236 1.00 98.38 71 GLU A O 1
ATOM 546 N N . ASP A 1 72 ? -4.143 -6.175 -10.367 1.00 98.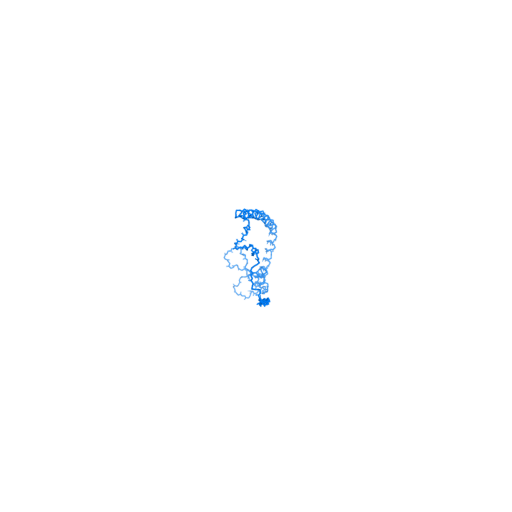31 72 ASP A N 1
ATOM 547 C CA . ASP A 1 72 ? -3.855 -6.323 -8.932 1.00 98.31 72 ASP A CA 1
ATOM 548 C C . ASP A 1 72 ? -4.707 -5.379 -8.063 1.00 98.31 72 ASP A C 1
ATOM 550 O O . ASP A 1 72 ? -5.194 -5.759 -6.993 1.00 98.31 72 ASP A O 1
ATOM 554 N N . LEU A 1 73 ? -4.902 -4.130 -8.501 1.00 98.31 73 LEU A N 1
ATOM 555 C CA . LEU A 1 73 ? -5.738 -3.161 -7.790 1.00 98.31 73 LEU A CA 1
ATOM 556 C C . LEU A 1 73 ? -7.221 -3.534 -7.851 1.00 98.31 73 LEU A C 1
ATOM 558 O O . LEU A 1 73 ? -7.908 -3.407 -6.840 1.00 98.31 73 LEU A O 1
ATOM 562 N N . GLU A 1 74 ? -7.714 -4.009 -8.992 1.00 98.44 74 GLU A N 1
ATOM 563 C CA . GLU A 1 74 ? -9.086 -4.497 -9.153 1.00 98.44 74 GLU A CA 1
ATOM 564 C C . GLU A 1 74 ? -9.339 -5.716 -8.260 1.00 98.44 74 GLU A C 1
ATOM 566 O O . GLU A 1 74 ? -10.332 -5.745 -7.526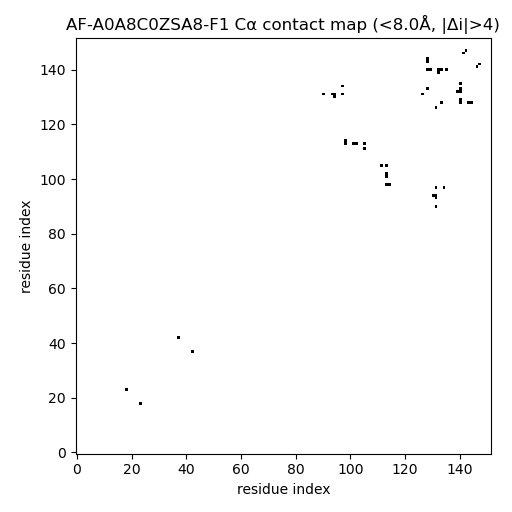 1.00 98.44 74 GLU A O 1
ATOM 571 N N . ALA A 1 75 ? -8.398 -6.667 -8.222 1.00 98.12 75 ALA A N 1
ATOM 572 C CA . ALA A 1 75 ? -8.441 -7.800 -7.303 1.00 98.12 75 ALA A CA 1
ATOM 573 C C . ALA A 1 75 ? -8.470 -7.338 -5.838 1.00 98.12 75 ALA A C 1
ATOM 575 O O . ALA A 1 75 ? -9.260 -7.838 -5.034 1.00 98.12 75 ALA A O 1
ATOM 576 N N . ARG A 1 76 ? -7.664 -6.327 -5.486 1.00 97.81 76 ARG A N 1
ATOM 577 C CA . ARG A 1 76 ? -7.682 -5.742 -4.142 1.00 97.81 76 ARG A CA 1
ATOM 578 C C . ARG A 1 76 ? -9.032 -5.110 -3.822 1.00 97.81 76 ARG A C 1
ATOM 580 O O . ARG A 1 76 ? -9.577 -5.409 -2.767 1.00 97.81 76 ARG A O 1
ATOM 587 N N . ILE A 1 77 ? -9.577 -4.273 -4.708 1.00 98.25 77 ILE A N 1
ATOM 588 C CA . ILE A 1 77 ? -10.876 -3.598 -4.534 1.00 98.25 77 ILE A CA 1
ATOM 589 C C . ILE A 1 77 ? -11.997 -4.619 -4.318 1.00 98.25 77 ILE A C 1
ATOM 591 O O . ILE A 1 77 ? -12.841 -4.406 -3.448 1.00 98.25 77 ILE A O 1
ATOM 595 N N . ALA A 1 78 ? -11.973 -5.743 -5.038 1.00 98.12 78 ALA A N 1
ATOM 596 C CA . ALA A 1 78 ? -12.943 -6.821 -4.861 1.00 98.12 78 ALA A CA 1
ATOM 597 C C . ALA A 1 78 ? -12.886 -7.456 -3.456 1.00 98.12 78 ALA A C 1
ATOM 599 O O . ALA A 1 78 ? -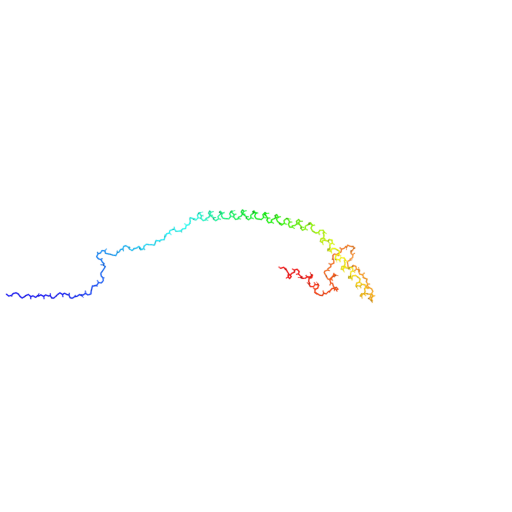13.925 -7.805 -2.898 1.00 98.12 78 ALA A O 1
ATOM 600 N N . LEU A 1 79 ? -11.693 -7.567 -2.861 1.00 97.62 79 LEU A N 1
ATOM 601 C CA . LEU A 1 79 ? -11.490 -8.136 -1.520 1.00 97.62 79 LEU A CA 1
ATOM 602 C C . LEU A 1 79 ? -11.656 -7.116 -0.381 1.00 97.62 79 LEU A C 1
ATOM 604 O O . LEU A 1 79 ? -11.991 -7.500 0.742 1.00 97.62 79 LEU A O 1
ATOM 608 N N . MET A 1 80 ? -11.454 -5.821 -0.650 1.00 98.06 80 MET A N 1
ATOM 609 C CA . MET A 1 80 ? -11.537 -4.744 0.346 1.00 98.06 80 MET A CA 1
ATOM 610 C C . MET A 1 80 ? -12.782 -4.782 1.250 1.00 98.06 80 MET A C 1
ATOM 612 O O . MET A 1 80 ? -12.596 -4.627 2.457 1.00 98.06 80 MET A O 1
ATOM 616 N N . PRO A 1 81 ? -14.026 -4.964 0.755 1.00 97.94 81 PRO A N 1
ATOM 617 C CA . PRO A 1 81 ? -15.203 -4.910 1.627 1.00 97.94 81 PRO A CA 1
ATOM 618 C C . PRO A 1 81 ? -15.227 -6.032 2.670 1.00 97.94 81 PRO A C 1
ATOM 620 O O . PRO A 1 81 ? -15.642 -5.802 3.804 1.00 97.94 81 PRO A O 1
ATOM 623 N N . LEU A 1 82 ? -14.742 -7.226 2.318 1.00 98.19 82 LEU A N 1
ATOM 624 C CA . LEU A 1 82 ? -14.657 -8.348 3.250 1.00 98.19 82 LEU A CA 1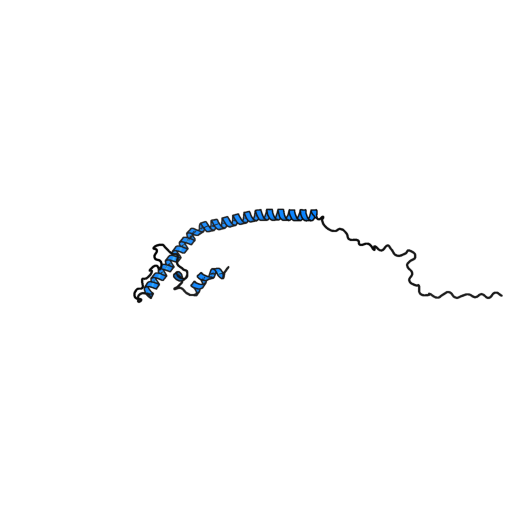
ATOM 625 C C . LEU A 1 82 ? -13.604 -8.079 4.329 1.00 98.19 82 LEU A C 1
ATOM 627 O O . LEU A 1 82 ? -13.902 -8.182 5.517 1.00 98.19 82 LEU A O 1
ATOM 631 N N . LEU A 1 83 ? -12.408 -7.646 3.922 1.00 98.06 83 LEU A N 1
ATOM 632 C CA . LEU A 1 83 ? -11.324 -7.315 4.851 1.00 98.06 83 LEU A CA 1
ATOM 633 C C . LEU A 1 83 ? -11.701 -6.166 5.791 1.00 98.06 83 LEU A C 1
ATOM 635 O O . LEU A 1 83 ? -11.317 -6.167 6.960 1.00 98.06 83 LEU A O 1
ATOM 639 N N . LEU A 1 84 ? -12.459 -5.185 5.293 1.00 97.62 84 LEU A N 1
ATOM 640 C CA . LEU A 1 84 ? -12.954 -4.082 6.106 1.00 97.62 84 LEU A CA 1
ATOM 641 C C . LEU A 1 84 ? -13.958 -4.578 7.153 1.00 97.62 84 LEU A C 1
ATOM 643 O O . LEU A 1 84 ? -13.802 -4.264 8.327 1.00 97.62 84 LEU A O 1
ATOM 647 N N . ALA A 1 85 ? -14.919 -5.417 6.761 1.00 98.19 85 ALA A N 1
ATOM 648 C CA . ALA A 1 85 ? -15.891 -5.985 7.692 1.00 98.19 85 ALA A CA 1
ATOM 649 C C . ALA A 1 85 ? -15.232 -6.857 8.777 1.00 98.19 85 ALA A C 1
ATOM 651 O O . ALA A 1 85 ? -15.616 -6.794 9.945 1.00 98.19 85 ALA A O 1
ATOM 652 N N . GLU A 1 86 ? -14.229 -7.662 8.418 1.00 98.44 86 GLU A N 1
ATOM 653 C CA . GLU A 1 86 ? -13.455 -8.452 9.384 1.00 98.44 86 GLU A CA 1
ATOM 654 C C . GLU A 1 86 ? -12.653 -7.563 10.335 1.00 98.44 86 GLU A C 1
ATOM 656 O O . GLU A 1 86 ? -12.652 -7.793 11.548 1.00 98.44 86 GLU A O 1
ATOM 661 N N . LYS A 1 87 ? -12.015 -6.515 9.804 1.00 97.31 87 LYS A N 1
ATOM 662 C CA . LYS A 1 87 ? -11.290 -5.533 10.609 1.00 97.31 87 LYS A CA 1
ATOM 663 C C . LYS A 1 87 ? -12.216 -4.824 11.594 1.00 97.31 87 LYS A C 1
ATOM 665 O O . LYS A 1 87 ? -11.860 -4.737 12.765 1.00 97.31 87 LYS A O 1
ATOM 670 N N . ASP A 1 88 ? -13.378 -4.360 11.145 1.00 97.88 88 ASP A N 1
ATOM 671 C CA . ASP A 1 88 ? -14.345 -3.644 11.981 1.00 97.88 88 ASP A CA 1
ATOM 672 C C . ASP A 1 88 ? -14.901 -4.542 13.097 1.00 97.88 88 ASP A C 1
ATOM 674 O O . ASP A 1 88 ? -15.019 -4.120 14.245 1.00 97.88 88 ASP A O 1
ATOM 678 N N . ARG A 1 89 ? -15.175 -5.822 12.804 1.00 98.19 89 ARG A N 1
ATOM 679 C CA . ARG A 1 89 ? -15.561 -6.799 13.838 1.00 98.19 89 ARG A CA 1
ATOM 680 C C . ARG A 1 89 ? -14.454 -6.987 14.869 1.00 98.19 89 ARG A C 1
ATOM 682 O O . ARG A 1 89 ? -14.728 -6.947 16.065 1.00 98.19 89 ARG A O 1
ATOM 689 N N . ARG A 1 90 ? -13.209 -7.156 14.415 1.00 97.12 90 ARG A N 1
ATOM 690 C CA . ARG A 1 90 ? -12.055 -7.363 15.297 1.00 97.12 90 ARG A CA 1
ATOM 691 C C . ARG A 1 90 ? -11.801 -6.152 16.196 1.00 97.12 90 ARG A C 1
ATOM 693 O O . ARG A 1 90 ? -11.517 -6.327 17.375 1.00 97.12 90 ARG A O 1
ATOM 700 N N . THR A 1 91 ? -11.887 -4.930 15.668 1.00 96.25 91 THR A N 1
ATOM 701 C CA . THR A 1 91 ? -11.664 -3.709 16.462 1.00 96.25 91 THR A CA 1
ATOM 702 C C . THR A 1 91 ? -12.743 -3.521 17.521 1.00 96.25 91 THR A C 1
ATOM 704 O O . THR A 1 91 ? -12.408 -3.238 18.667 1.00 96.25 91 THR A O 1
ATOM 707 N N . LEU A 1 92 ? -14.015 -3.733 17.175 1.00 97.00 92 LEU A N 1
ATOM 708 C CA . LEU A 1 92 ? -15.117 -3.633 18.133 1.00 97.00 92 LEU A CA 1
ATOM 709 C C . LEU A 1 92 ? -15.054 -4.716 19.215 1.00 97.00 92 LEU A C 1
ATOM 711 O O . LEU A 1 92 ? -15.346 -4.421 20.369 1.00 97.00 92 LEU A O 1
ATOM 715 N N . GLN A 1 93 ? -14.639 -5.939 18.868 1.00 97.31 93 GLN A N 1
ATOM 716 C CA . GLN A 1 93 ? -14.406 -7.009 19.845 1.00 97.31 93 GLN A CA 1
ATOM 717 C C . GLN A 1 93 ? -13.333 -6.616 20.864 1.00 97.31 93 GLN A C 1
ATOM 719 O O . GLN A 1 93 ? -13.601 -6.649 22.059 1.00 97.31 93 GLN A O 1
ATOM 724 N N . MET A 1 94 ? -12.167 -6.152 20.405 1.00 96.50 94 MET A N 1
ATOM 725 C CA . MET A 1 94 ? -11.084 -5.732 21.306 1.00 96.50 94 MET A CA 1
ATOM 726 C C . MET A 1 94 ? -11.493 -4.550 22.194 1.00 96.50 94 MET A C 1
ATOM 728 O O . MET A 1 94 ? -11.197 -4.536 23.381 1.00 96.50 94 MET A O 1
ATOM 732 N N . LEU A 1 95 ? -12.214 -3.566 21.650 1.00 96.69 95 LEU A N 1
ATOM 733 C CA . LEU A 1 95 ? -12.714 -2.450 22.457 1.00 96.69 95 LEU A CA 1
ATOM 734 C C . LEU A 1 95 ? -13.741 -2.897 23.496 1.00 96.69 95 LEU A C 1
ATOM 736 O O . LEU A 1 95 ? -13.783 -2.344 24.591 1.00 96.69 95 LEU A O 1
ATOM 740 N N . ARG A 1 96 ? -14.569 -3.891 23.160 1.00 97.12 96 ARG A N 1
ATOM 741 C CA . ARG A 1 96 ? -15.540 -4.455 24.093 1.00 97.12 96 ARG A CA 1
ATOM 742 C C . ARG A 1 96 ? -14.848 -5.195 25.237 1.00 97.12 96 ARG A C 1
ATOM 744 O O . ARG A 1 96 ? -15.214 -4.950 26.381 1.00 97.12 96 ARG A O 1
ATOM 751 N N . GLU A 1 97 ? -13.853 -6.025 24.926 1.00 96.69 97 GLU A N 1
ATOM 752 C CA . GLU A 1 97 ? -12.995 -6.707 25.908 1.00 96.69 97 GLU A CA 1
ATOM 753 C C . GLU A 1 97 ? -12.325 -5.687 26.842 1.00 96.69 97 GLU A C 1
ATOM 755 O O . GLU A 1 97 ? -12.472 -5.770 28.059 1.00 96.69 97 GLU A O 1
ATOM 760 N N . ASN A 1 98 ? -11.687 -4.655 26.278 1.00 96.50 98 ASN A N 1
ATOM 761 C CA . ASN A 1 98 ? -10.996 -3.632 27.063 1.00 96.50 98 ASN A CA 1
ATOM 762 C C . ASN A 1 98 ? -11.952 -2.845 27.972 1.00 96.50 98 ASN A C 1
ATOM 764 O O . ASN A 1 98 ? -11.586 -2.528 29.098 1.00 96.50 98 ASN A O 1
ATOM 768 N N . LEU A 1 99 ? -13.179 -2.555 27.520 1.00 96.56 99 LEU A N 1
ATOM 769 C CA . LEU A 1 99 ? -14.191 -1.871 28.336 1.00 96.56 99 LEU A CA 1
ATOM 770 C C . LEU A 1 99 ? -14.667 -2.757 29.498 1.00 96.56 99 LEU A C 1
ATOM 772 O O . LEU A 1 99 ? -14.849 -2.273 30.614 1.00 96.56 99 LEU A O 1
ATOM 776 N N . GLU A 1 100 ? -14.863 -4.056 29.254 1.00 96.94 100 GLU A N 1
ATOM 777 C CA . GLU A 1 100 ? -15.230 -5.022 30.296 1.00 96.94 100 GLU A CA 1
ATOM 778 C C . GLU A 1 100 ? -14.120 -5.164 31.349 1.00 96.94 100 GLU A C 1
ATOM 780 O O . GLU A 1 100 ? -14.407 -5.128 32.547 1.00 96.94 100 GLU A O 1
ATOM 785 N N . GLU A 1 101 ? -12.856 -5.241 30.926 1.00 96.44 101 GLU A N 1
ATOM 786 C CA . GLU A 1 101 ? -11.704 -5.264 31.834 1.00 96.44 101 GLU A CA 1
ATOM 787 C C . GLU A 1 101 ? -11.535 -3.940 32.593 1.00 96.44 101 GLU A C 1
ATOM 789 O O . GLU A 1 101 ? -11.335 -3.950 33.809 1.00 96.44 101 GLU A O 1
ATOM 794 N N . GLU A 1 102 ? -11.693 -2.795 31.924 1.00 95.25 102 GLU A N 1
ATOM 795 C CA . GLU A 1 102 ? -11.656 -1.471 32.553 1.00 95.25 102 GLU A CA 1
ATOM 796 C C . GLU A 1 102 ? -12.717 -1.353 33.656 1.00 95.25 102 GLU A C 1
ATOM 798 O O . GLU A 1 102 ? -12.411 -0.887 34.755 1.00 95.25 102 GLU A O 1
ATOM 803 N N . ALA A 1 103 ? -13.941 -1.836 33.409 1.00 95.44 103 ALA A N 1
ATOM 804 C CA . ALA A 1 103 ? -15.018 -1.833 34.398 1.00 95.44 103 ALA A CA 1
ATOM 805 C C . ALA A 1 103 ? -14.670 -2.640 35.656 1.00 95.44 103 ALA A C 1
ATOM 807 O O . ALA A 1 103 ? -15.043 -2.257 36.766 1.00 95.44 103 ALA A O 1
ATOM 808 N N . ILE A 1 104 ? -13.953 -3.754 35.488 1.00 96.00 104 ILE A N 1
ATOM 809 C CA . ILE A 1 104 ? -13.528 -4.619 36.592 1.00 96.00 104 ILE A CA 1
ATOM 810 C C . ILE A 1 104 ? -12.376 -3.974 37.371 1.00 96.00 104 ILE A C 1
ATOM 812 O O . ILE A 1 104 ? -12.395 -3.986 38.603 1.00 96.00 104 ILE A O 1
ATOM 816 N N . ILE A 1 105 ? -11.388 -3.413 36.668 1.00 95.25 105 ILE A N 1
ATOM 817 C CA . ILE A 1 105 ? -10.173 -2.838 37.262 1.00 95.25 105 ILE A CA 1
ATOM 818 C C . ILE A 1 105 ? -10.480 -1.512 37.974 1.00 95.25 105 ILE A C 1
ATOM 820 O O . ILE A 1 105 ? -9.958 -1.264 39.059 1.00 95.25 105 ILE A O 1
ATOM 824 N N . MET A 1 106 ? -11.344 -0.670 37.399 1.00 94.25 106 MET A N 1
ATOM 825 C CA . MET A 1 106 ? -11.587 0.703 37.867 1.00 94.25 106 MET A CA 1
ATOM 826 C C . MET A 1 106 ? -12.784 0.849 38.813 1.00 94.25 106 MET A C 1
ATOM 828 O O . MET A 1 106 ? -13.132 1.966 39.194 1.00 94.25 106 MET A O 1
ATOM 832 N N . LYS A 1 107 ? -13.401 -0.260 39.242 1.00 94.00 107 LYS A N 1
ATOM 833 C CA . LYS A 1 107 ? -14.583 -0.255 40.126 1.00 94.00 107 LYS A CA 1
ATOM 834 C C . LYS A 1 107 ? -14.375 0.495 41.453 1.00 94.00 107 LYS A C 1
ATOM 836 O O . LYS A 1 107 ? -15.328 1.038 42.000 1.00 94.00 107 LYS A O 1
ATOM 841 N N . ASP A 1 108 ? -13.143 0.510 41.965 1.00 94.69 108 ASP A N 1
ATOM 842 C CA . ASP A 1 108 ? -12.811 1.039 43.294 1.00 94.69 108 ASP A CA 1
ATOM 843 C C . ASP A 1 108 ? -12.305 2.498 43.248 1.00 94.69 108 ASP A C 1
ATOM 845 O O . ASP A 1 108 ? -12.038 3.100 44.290 1.00 94.69 108 ASP A O 1
ATOM 849 N N . VAL A 1 109 ? -12.163 3.091 42.054 1.00 94.75 109 VAL A N 1
ATOM 850 C CA . VAL A 1 109 ? -11.601 4.438 41.876 1.00 94.75 109 VAL A CA 1
ATOM 851 C C . VAL A 1 109 ? -12.724 5.487 41.860 1.00 94.75 109 VAL A C 1
ATOM 853 O O . VAL A 1 109 ? -13.585 5.456 40.977 1.00 94.75 109 VAL A O 1
ATOM 856 N N . PRO A 1 110 ? -12.742 6.460 42.794 1.00 93.94 110 PRO A N 1
ATOM 857 C CA . PRO A 1 110 ? -13.776 7.491 42.815 1.00 93.94 110 PRO A CA 1
ATOM 858 C C . PRO A 1 110 ? -13.661 8.425 41.601 1.00 93.94 110 PRO A C 1
ATOM 860 O O . PRO A 1 110 ? -12.563 8.788 41.185 1.00 93.94 110 PRO A O 1
ATOM 863 N N . ASN A 1 111 ? -14.807 8.872 41.074 1.00 93.25 111 ASN A N 1
ATOM 864 C CA . ASN A 1 111 ? -14.937 9.748 39.896 1.00 93.25 111 ASN A CA 1
ATOM 865 C C . ASN A 1 111 ? -14.454 9.158 38.557 1.00 93.25 111 ASN A C 1
ATOM 867 O O . ASN A 1 111 ? -14.352 9.904 37.583 1.00 93.25 111 ASN A O 1
ATOM 871 N N . TRP A 1 112 ? -14.192 7.852 38.472 1.00 94.50 112 TRP A N 1
ATOM 872 C CA . TRP A 1 112 ? -13.904 7.205 37.194 1.00 94.50 112 TRP A CA 1
ATOM 873 C C . TRP A 1 112 ? -15.196 6.837 36.457 1.00 94.50 112 TRP A C 1
ATOM 875 O O . TRP A 1 112 ? -16.085 6.202 37.029 1.00 94.50 112 TRP A O 1
ATOM 885 N N . LYS A 1 113 ? -15.309 7.217 35.180 1.00 92.94 113 LYS A N 1
ATOM 886 C CA . LYS A 1 113 ? -16.414 6.804 34.306 1.00 92.94 113 LYS A CA 1
ATOM 887 C C . LYS A 1 113 ? -15.876 5.888 33.216 1.00 92.94 113 LYS A C 1
ATOM 889 O O . LYS A 1 113 ? -15.141 6.321 32.336 1.00 92.94 113 LYS A O 1
ATOM 894 N N . VAL A 1 114 ? -16.272 4.624 33.282 1.00 94.06 114 VAL A N 1
ATOM 895 C CA . VAL A 1 114 ? -15.844 3.593 32.333 1.00 94.06 114 VAL A CA 1
ATOM 896 C C . VAL A 1 114 ? -16.313 3.942 30.921 1.00 94.06 114 VAL A C 1
ATOM 898 O O . VAL A 1 114 ? -17.495 4.235 30.718 1.00 94.06 114 VAL A O 1
ATOM 901 N N . GLY A 1 115 ? -15.400 3.887 29.948 1.00 91.75 115 GLY A N 1
ATOM 902 C CA . GLY A 1 115 ? -15.710 4.150 28.541 1.00 91.75 115 GLY A CA 1
ATOM 903 C C . GLY A 1 115 ? -16.112 5.598 28.226 1.00 91.75 115 GLY A C 1
ATOM 904 O O . GLY A 1 115 ? -16.729 5.843 27.186 1.00 91.75 115 GLY A O 1
ATOM 905 N N . GLU A 1 116 ? -15.801 6.564 29.098 1.00 92.88 116 GLU A N 1
ATOM 906 C CA . GLU A 1 116 ? -15.997 7.983 28.791 1.00 92.88 116 GLU A CA 1
ATOM 907 C C . GLU A 1 116 ? -15.025 8.421 27.684 1.00 92.88 116 GLU A C 1
ATOM 909 O O . GLU A 1 116 ? -13.811 8.232 27.770 1.00 92.88 116 GLU A O 1
ATOM 914 N N . SER A 1 117 ? -15.559 9.009 26.611 1.00 92.56 117 SER A N 1
ATOM 915 C CA . SER A 1 117 ? -14.736 9.486 25.503 1.00 92.56 117 SER A CA 1
ATOM 916 C C . SER A 1 117 ? -13.900 10.692 25.929 1.00 92.56 117 SER A C 1
ATOM 918 O O . SER A 1 117 ? -14.442 11.697 26.380 1.00 92.56 117 SER A O 1
ATOM 920 N N . VAL A 1 118 ? -12.589 10.641 25.677 1.00 92.69 118 VAL A N 1
ATOM 921 C CA . VAL A 1 118 ? -11.664 11.772 25.907 1.00 92.69 118 VAL A CA 1
ATOM 922 C C . VAL A 1 118 ? -12.025 12.991 25.047 1.00 92.69 118 VAL A C 1
ATOM 924 O O . VAL A 1 118 ? -11.734 14.135 25.394 1.00 92.69 118 VAL A O 1
ATOM 927 N N . PHE A 1 119 ? -12.662 12.756 23.900 1.00 94.00 119 PHE A N 1
ATOM 928 C CA . PHE A 1 119 ? -13.096 13.806 22.991 1.00 94.00 119 PHE A CA 1
ATOM 929 C C . PHE A 1 119 ? -14.487 14.325 23.356 1.00 94.00 119 PHE A C 1
ATOM 931 O O . PHE A 1 119 ? -15.393 13.561 23.670 1.00 94.00 119 PHE A O 1
ATOM 938 N N . ASN A 1 120 ? -14.692 15.629 23.172 1.00 94.00 120 ASN A N 1
ATOM 939 C CA . ASN A 1 120 ? -15.991 16.285 23.371 1.00 94.00 120 ASN A CA 1
ATOM 940 C C . ASN A 1 120 ? -17.008 16.000 22.244 1.00 94.00 120 ASN A C 1
ATOM 942 O O . ASN A 1 120 ? -18.106 16.554 22.240 1.00 94.00 120 ASN A O 1
ATOM 946 N N . THR A 1 121 ? -16.639 15.207 21.234 1.00 95.06 121 THR A N 1
ATOM 947 C CA . THR A 1 121 ? -17.468 14.926 20.056 1.00 95.06 121 THR A CA 1
ATOM 948 C C . THR A 1 121 ? -18.136 13.562 20.158 1.00 95.06 121 THR A C 1
ATOM 950 O O . THR A 1 121 ? -17.474 12.587 20.487 1.00 95.06 121 THR A O 1
ATOM 953 N N . THR A 1 122 ? -19.393 13.453 19.723 1.00 94.00 122 THR A N 1
ATOM 954 C CA . THR A 1 122 ? -20.116 12.168 19.597 1.00 94.00 122 THR A CA 1
ATOM 955 C C . THR A 1 122 ? -19.717 11.349 18.363 1.00 94.00 122 THR A C 1
ATOM 957 O O . THR A 1 122 ? -20.251 10.268 18.119 1.00 94.00 122 THR A O 1
ATOM 960 N N . ARG A 1 123 ? -18.796 11.868 17.544 1.00 95.81 123 ARG A N 1
ATOM 961 C CA . ARG A 1 123 ? -18.290 11.193 16.349 1.00 95.81 123 ARG A CA 1
ATOM 962 C C . ARG A 1 123 ? -17.376 10.036 16.749 1.00 95.81 123 ARG A C 1
ATOM 964 O O . ARG A 1 123 ? -16.528 10.191 17.619 1.00 95.81 123 ARG A O 1
ATOM 971 N N . TRP A 1 124 ? -17.481 8.925 16.025 1.00 94.19 124 TRP A N 1
ATOM 972 C CA . TRP A 1 124 ? -16.520 7.830 16.121 1.00 94.19 124 TRP A CA 1
ATOM 973 C C . TRP A 1 124 ? -15.095 8.291 15.789 1.00 94.19 124 TRP A C 1
ATOM 975 O O . TRP A 1 124 ? -14.849 8.845 14.710 1.00 94.19 124 TRP A O 1
ATOM 985 N N . VAL A 1 125 ? -14.162 8.015 16.697 1.00 94.75 125 VAL A N 1
ATOM 986 C CA . VAL A 1 125 ? -12.729 8.237 16.505 1.00 94.75 125 VAL A CA 1
ATOM 987 C C . VAL A 1 125 ? -12.053 6.868 16.414 1.00 94.75 125 VAL A C 1
ATOM 989 O O . VAL A 1 125 ? -12.306 6.022 17.269 1.00 94.75 125 VAL A O 1
ATOM 992 N N . PRO A 1 126 ? -11.237 6.603 15.377 1.00 94.62 126 PRO A N 1
ATOM 993 C CA . PRO A 1 126 ? -10.527 5.336 15.277 1.00 94.62 126 PRO A CA 1
ATOM 994 C C . PRO A 1 126 ? -9.567 5.18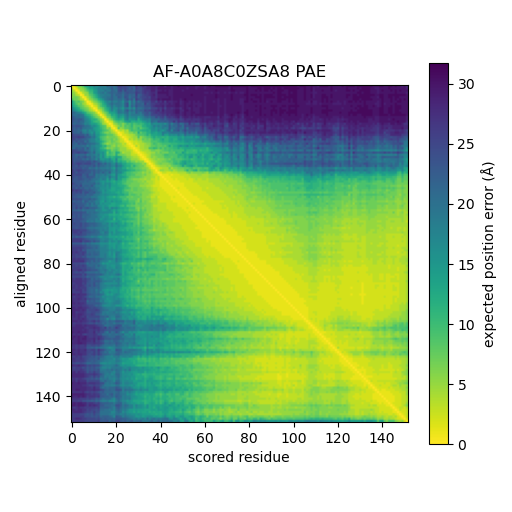3 16.466 1.00 94.62 126 PRO A C 1
ATOM 996 O O . PRO A 1 126 ? -8.812 6.119 16.742 1.00 94.62 126 PRO A O 1
ATOM 999 N N . PRO A 1 127 ? -9.568 4.022 17.139 1.00 94.94 127 PRO A N 1
ATOM 1000 C CA . PRO A 1 127 ? -8.773 3.830 18.339 1.00 94.94 127 PRO A CA 1
ATOM 1001 C C . PRO A 1 127 ? -7.278 3.782 18.020 1.00 94.94 127 PRO A C 1
ATOM 1003 O O . PRO A 1 127 ? -6.855 3.304 16.958 1.00 94.94 127 PRO A O 1
ATOM 1006 N N . LEU A 1 128 ? -6.466 4.254 18.960 1.00 93.44 128 LEU A N 1
ATOM 1007 C CA . LEU A 1 128 ? -5.010 4.166 18.873 1.00 93.44 128 LEU A CA 1
ATOM 1008 C C . LEU A 1 128 ? -4.537 2.725 19.118 1.00 93.44 128 LEU A C 1
ATOM 1010 O O . LEU A 1 128 ? -5.199 1.929 19.781 1.00 93.44 128 LEU A O 1
ATOM 1014 N N . ILE A 1 129 ? -3.335 2.386 18.639 1.00 92.88 129 ILE A N 1
ATOM 1015 C CA . ILE A 1 129 ? -2.739 1.058 18.891 1.00 92.88 129 ILE A CA 1
ATOM 1016 C C . ILE A 1 129 ? -2.624 0.795 20.403 1.00 92.88 129 ILE A C 1
ATOM 1018 O O . ILE A 1 129 ? -2.883 -0.320 20.844 1.00 92.88 129 ILE A O 1
ATOM 1022 N N . GLY A 1 130 ? -2.297 1.823 21.195 1.00 92.06 130 GLY A N 1
ATOM 1023 C CA . GLY A 1 130 ? -2.232 1.721 22.656 1.00 92.06 130 GLY A CA 1
ATOM 1024 C C . GLY A 1 130 ? -3.591 1.512 23.332 1.00 92.06 130 GLY A C 1
ATOM 1025 O O . GLY A 1 130 ? -3.649 0.838 24.349 1.00 92.06 130 GLY A O 1
ATOM 1026 N N . GLU A 1 131 ? -4.681 2.022 22.755 1.00 92.88 131 GLU A N 1
ATOM 1027 C CA . GLU A 1 131 ? -6.041 1.812 23.280 1.00 92.88 131 GLU A CA 1
ATOM 1028 C C . GLU A 1 131 ? -6.548 0.396 22.991 1.00 92.88 131 GLU A C 1
ATOM 1030 O O . GLU A 1 131 ? -7.286 -0.171 23.788 1.00 92.88 131 GLU A O 1
ATOM 1035 N N . LEU A 1 132 ? -6.138 -0.194 21.862 1.00 94.88 132 LEU A N 1
ATOM 1036 C CA . LEU A 1 132 ? -6.501 -1.566 21.499 1.00 94.88 132 LEU A CA 1
ATOM 1037 C C . LEU A 1 132 ? -5.648 -2.612 22.222 1.00 94.88 132 LEU A C 1
ATOM 1039 O O . LEU A 1 132 ? -6.185 -3.588 22.735 1.00 94.88 132 LEU A O 1
ATOM 1043 N N . TYR A 1 133 ? -4.328 -2.424 22.251 1.00 95.12 133 TYR A N 1
ATOM 1044 C CA . TYR A 1 133 ? -3.375 -3.429 22.737 1.00 95.12 133 TYR A CA 1
ATOM 1045 C C . TYR A 1 133 ? -2.784 -3.100 24.117 1.00 95.12 133 TYR A C 1
ATOM 1047 O O . TYR A 1 133 ? -1.871 -3.788 24.558 1.00 95.12 133 TYR A O 1
ATOM 1055 N N . GLY A 1 134 ? -3.277 -2.073 24.816 1.00 92.62 134 GLY A N 1
ATOM 1056 C CA . GLY A 1 134 ? -2.717 -1.635 26.101 1.00 92.62 134 GLY A CA 1
ATOM 1057 C C . GLY A 1 134 ? -2.763 -2.688 27.213 1.00 92.62 134 GLY A C 1
ATOM 1058 O O . GLY A 1 134 ? -1.858 -2.728 28.041 1.00 92.62 134 GLY A O 1
ATOM 1059 N N . LEU A 1 135 ? -3.778 -3.559 27.201 1.00 92.62 135 LEU A N 1
ATOM 1060 C CA . LEU A 1 135 ? -3.960 -4.646 28.176 1.00 92.62 135 LEU A CA 1
ATOM 1061 C C . LEU A 1 135 ? -3.364 -5.987 27.699 1.00 92.62 135 LEU A C 1
ATOM 1063 O O . LEU A 1 135 ? -3.330 -6.964 28.443 1.00 92.62 135 LEU A O 1
ATOM 1067 N N . ARG A 1 136 ? -2.876 -6.044 26.453 1.00 93.31 136 ARG A N 1
ATOM 1068 C CA . ARG A 1 136 ? -2.310 -7.251 25.835 1.00 93.31 136 ARG A CA 1
ATOM 1069 C C . ARG A 1 136 ? -0.838 -7.435 26.204 1.00 93.31 136 ARG A C 1
ATOM 1071 O O . ARG A 1 136 ? -0.195 -6.583 26.816 1.00 93.31 136 ARG A O 1
ATOM 1078 N N . THR A 1 137 ? -0.281 -8.574 25.800 1.00 94.88 137 THR A N 1
ATOM 1079 C CA . THR A 1 137 ? 1.137 -8.877 26.007 1.00 94.88 137 THR A CA 1
ATOM 1080 C C . THR A 1 137 ? 2.036 -7.904 25.240 1.00 94.88 137 THR A C 1
ATOM 1082 O O . THR A 1 137 ? 1.708 -7.416 24.155 1.00 94.88 137 THR A O 1
ATOM 1085 N N . SER A 1 138 ? 3.223 -7.644 25.789 1.00 90.62 138 SER A N 1
ATOM 1086 C CA . SER A 1 138 ? 4.216 -6.768 25.159 1.00 90.62 138 SER A CA 1
ATOM 1087 C C . SER A 1 138 ? 4.659 -7.274 23.781 1.00 90.62 138 SER A C 1
ATOM 1089 O O . SER A 1 138 ? 4.951 -6.470 22.896 1.00 90.62 138 SER A O 1
ATOM 1091 N N . GLU A 1 139 ? 4.668 -8.591 23.572 1.00 92.12 139 GLU A N 1
ATOM 1092 C CA . GLU A 1 139 ? 4.974 -9.220 22.286 1.00 92.12 139 GLU A CA 1
ATOM 1093 C C . GLU A 1 139 ? 3.956 -8.834 21.208 1.00 92.12 139 GLU A C 1
ATOM 1095 O O . GLU A 1 139 ? 4.345 -8.398 20.120 1.00 92.12 139 GLU A O 1
ATOM 1100 N N . GLU A 1 140 ? 2.657 -8.911 21.521 1.00 92.44 140 GLU A N 1
ATOM 1101 C CA . GLU A 1 140 ? 1.589 -8.507 20.603 1.00 92.44 140 GLU A CA 1
ATOM 1102 C C . GLU A 1 140 ? 1.705 -7.024 20.247 1.00 92.44 140 GLU A C 1
ATOM 1104 O O . GLU A 1 140 ? 1.693 -6.671 19.064 1.00 92.44 140 GLU A O 1
ATOM 1109 N N . VAL A 1 141 ? 1.922 -6.164 21.245 1.00 91.31 141 VAL A N 1
ATOM 1110 C CA . VAL A 1 141 ? 2.107 -4.718 21.048 1.00 91.31 141 VAL A CA 1
ATOM 1111 C C . VAL A 1 141 ? 3.274 -4.432 20.096 1.00 91.31 141 VAL A C 1
ATOM 1113 O O . VAL A 1 141 ? 3.137 -3.644 19.155 1.00 91.31 141 VAL A O 1
ATOM 1116 N N . VAL A 1 142 ? 4.425 -5.084 20.299 1.00 91.06 142 VAL A N 1
ATOM 1117 C CA . VAL A 1 142 ? 5.607 -4.908 19.439 1.00 91.06 142 VAL A CA 1
ATOM 1118 C C . VAL A 1 142 ? 5.347 -5.435 18.029 1.00 91.06 142 VAL A C 1
ATOM 1120 O O . VAL A 1 142 ? 5.727 -4.775 17.057 1.00 91.06 142 VAL A O 1
ATOM 1123 N N . SER A 1 143 ? 4.682 -6.585 17.907 1.00 91.94 143 SER A N 1
ATOM 1124 C CA . SER A 1 143 ? 4.375 -7.203 16.615 1.00 91.94 143 SER A CA 1
ATOM 1125 C C . SER A 1 143 ? 3.442 -6.333 15.768 1.00 91.94 143 SER A C 1
ATOM 1127 O O . SER A 1 143 ? 3.698 -6.127 14.585 1.00 91.94 143 SER A O 1
ATOM 1129 N N . VAL A 1 144 ? 2.414 -5.730 16.365 1.00 90.81 144 VAL A N 1
ATOM 1130 C CA . VAL A 1 144 ? 1.461 -4.881 15.641 1.00 90.81 144 VAL A CA 1
ATOM 1131 C C . VAL A 1 144 ? 2.059 -3.506 15.360 1.00 90.81 144 VAL A C 1
ATOM 1133 O O . VAL A 1 144 ? 1.923 -2.986 14.253 1.00 90.81 144 VAL A O 1
ATOM 1136 N N . GLY A 1 145 ? 2.761 -2.925 16.337 1.00 89.06 145 GLY A N 1
ATOM 1137 C CA . GLY A 1 145 ? 3.347 -1.593 16.208 1.00 89.06 145 GLY A CA 1
ATOM 1138 C C . GLY A 1 145 ? 4.524 -1.534 15.233 1.00 89.06 145 GLY A C 1
ATOM 1139 O O . GLY A 1 145 ? 4.641 -0.576 14.471 1.00 89.06 145 GLY A O 1
ATOM 1140 N N . ARG A 1 146 ? 5.398 -2.551 15.235 1.00 89.62 146 ARG A N 1
ATOM 1141 C CA . ARG A 1 146 ? 6.636 -2.554 14.435 1.00 89.62 146 ARG A CA 1
ATOM 1142 C C . ARG A 1 146 ? 6.797 -3.742 13.496 1.00 89.62 146 ARG A C 1
ATOM 1144 O O . ARG A 1 146 ? 7.734 -3.721 12.711 1.00 89.62 146 ARG A O 1
ATOM 1151 N N . GLY A 1 147 ? 5.931 -4.754 13.524 1.00 91.19 147 GLY A N 1
ATOM 1152 C CA . GLY A 1 147 ? 6.107 -5.969 12.715 1.00 91.19 147 GLY A CA 1
ATOM 1153 C C . GLY A 1 147 ? 6.317 -5.672 11.234 1.00 91.19 147 GLY A C 1
ATOM 1154 O O . GLY A 1 147 ? 7.285 -6.140 10.653 1.00 91.19 147 GLY A O 1
ATOM 1155 N N . HIS A 1 148 ? 5.493 -4.804 10.644 1.00 89.12 148 HIS A N 1
ATOM 1156 C CA . HIS A 1 148 ? 5.635 -4.433 9.234 1.00 89.12 148 HIS A CA 1
ATOM 1157 C C . HIS A 1 148 ? 7.004 -3.820 8.886 1.00 89.12 148 HIS A C 1
ATOM 1159 O O . HIS A 1 148 ? 7.464 -4.025 7.777 1.00 89.12 148 HIS A O 1
ATOM 1165 N N . LEU A 1 149 ? 7.665 -3.109 9.8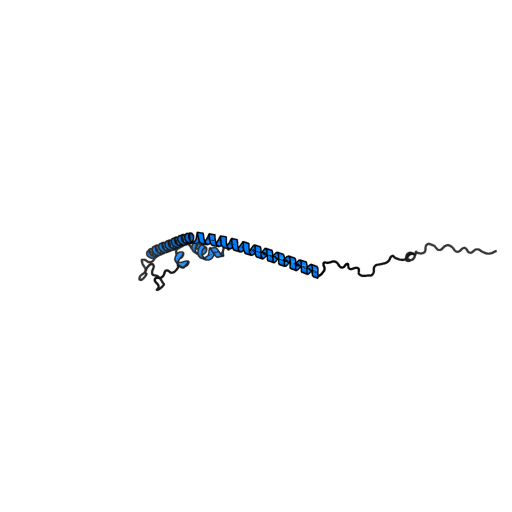08 1.00 92.06 149 LEU A N 1
ATOM 1166 C CA . LEU A 1 149 ? 8.991 -2.523 9.580 1.00 92.06 149 LEU A CA 1
ATOM 1167 C C . LEU A 1 149 ? 10.104 -3.581 9.596 1.00 92.06 149 LEU A C 1
ATOM 1169 O O . LEU A 1 149 ? 11.098 -3.438 8.896 1.00 92.06 149 LEU A O 1
ATOM 1173 N N . TRP A 1 150 ? 9.956 -4.631 10.405 1.00 87.00 150 TRP A N 1
ATOM 1174 C CA . TRP A 1 150 ? 10.960 -5.694 10.515 1.00 87.00 150 TRP A CA 1
ATOM 1175 C C . TRP A 1 150 ? 10.915 -6.694 9.351 1.00 87.00 150 TRP A C 1
ATOM 1177 O O . TRP A 1 150 ? 1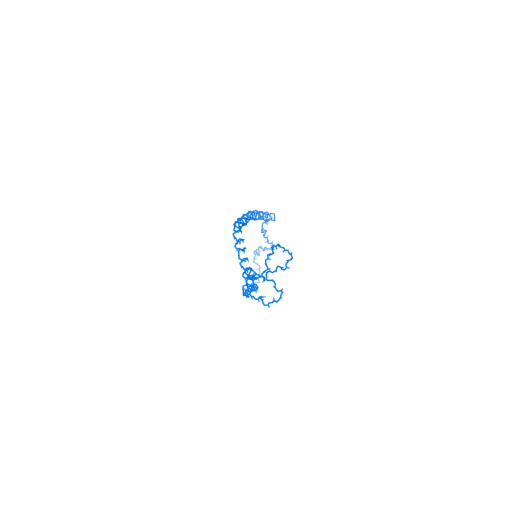1.893 -7.405 9.137 1.00 87.00 150 TRP A O 1
ATOM 1187 N N . TYR A 1 151 ? 9.796 -6.767 8.623 1.00 84.25 151 TYR A N 1
ATOM 1188 C CA . TYR A 1 151 ? 9.545 -7.769 7.575 1.00 84.25 151 TYR A CA 1
ATOM 1189 C C . TYR A 1 151 ? 9.437 -7.187 6.152 1.00 84.25 151 TYR A C 1
ATOM 1191 O O . TYR A 1 151 ? 8.987 -7.887 5.243 1.00 84.25 151 TYR A O 1
ATOM 1199 N N . THR A 1 152 ? 9.832 -5.928 5.953 1.00 64.19 152 THR A N 1
ATOM 1200 C CA . THR A 1 152 ? 9.974 -5.274 4.635 1.00 64.19 152 THR A CA 1
ATOM 1201 C C . THR A 1 152 ? 11.432 -5.161 4.240 1.00 64.19 152 THR A C 1
ATOM 1203 O O . THR A 1 152 ? 11.739 -5.453 3.065 1.00 64.19 152 THR A O 1
#

Organism: Castor canadensis (NCBI:txid51338)

Sequence (152 aa):
MAVSVASLPPGPGSEAGHAPSGGYGPIDYKRNLPRRGLSGYSMFAIGIGALLFGCWRMIKWNRQRRRLLIEDLEARIALMPLLLAEKDRRTLQMLRENLEEEAIIMKDVPNWKVGESVFNTTRWVPPLIGELYGLRTSEEVVSVGRGHLWYT

InterPro domains:
  IPR009346 GRIM-19 [PF06212] (19-134)
  IPR009346 GRIM-19 [PTHR12966] (19-152)

Solvent-accessible surface area (backbone atoms only — not comparable to full-atom values): 9836 Å² total; per-residue (Å²): 140,83,85,83,81,81,78,78,80,82,69,94,69,76,81,70,93,66,78,59,98,84,57,81,78,90,73,84,85,64,88,83,75,79,90,78,78,78,54,72,67,55,52,50,52,51,52,51,50,52,48,54,51,49,52,53,52,48,52,55,46,55,53,51,54,50,52,53,53,49,53,54,48,51,55,45,60,72,48,43,66,58,56,46,54,53,48,55,52,52,53,52,49,43,50,50,52,51,46,56,50,45,48,66,72,47,68,83,48,85,94,67,64,79,86,64,70,93,56,98,59,95,66,91,71,88,79,51,72,62,74,61,36,62,90,52,57,69,66,58,42,47,45,71,75,44,36,72,75,78,75,109

Nearest PDB structures (foldseek):
  8rgq-assembly1_Z  TM=9.450E-01  e=3.755E-17  Mus musculus
  8ugh-assembly1_1Z  TM=9.542E-01  e=6.416E-17  Sus scrofa
  7ak6-assembly1_Z  TM=9.236E-01  e=3.512E-17  Mus musculus
  7vye-assembly1_W  TM=9.862E-01  e=1.556E-14  Sus scrofa
  7vwl-assembly1_W  TM=9.853E-01  e=2.034E-14  Sus scrofa

pLDDT: mean 87.97, std 14.44, range [36.44, 98.56]

Mean predicted aligned error: 11.76 Å